Protein AF-A0A9D8MY36-F1 (afdb_monomer)

Radius of gyration: 16.16 Å; Cα contacts (8 Å, |Δi|>4): 192; chains: 1; bounding box: 38×48×48 Å

Secondary structure (DSSP, 8-state):
---------PPBHHHHHTTS-HHHHHHHHHHH-GGGGGGHHHHHHHHHHHHHSPP---S-EEEEEEEEEETTTEEEEEEEEESSTTSPPB--TT--HHHHHTSEEEE-TT----HHHHHHHHHHHHTTT-S-HHHHHHHHHHHHHHHT-

Nearest PDB structures (foldseek):
  4k1p-assembly1_A  TM=2.774E-01  e=2.651E+00  Bacillus cereus

pLDDT: mean 87.91, std 14.66, range [35.31, 98.69]

Mean predicted aligned error: 6.25 Å

Foldseek 3Di:
DDPDPPPPPQDALLRLLLVDDLVLLLVLLCVLPVVCNVCSVLLSVLSVVLNPDAADADLKAWEKEWPAQDPPNGIDIDIFIDNDPPDDTHQCQLPQSSDSRNHGYYYDPPDDDDSSNSNNNVSCSNQ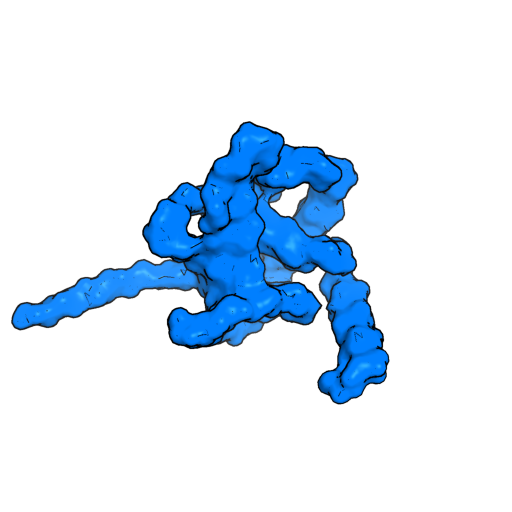VVHRDNVVSNVVVVVVCVVVVD

Sequence (149 aa):
MKRKTNRSSQQTLKDLIQQVEWKEVAEELALCFPEKQQNLSDYEQVFHTLNDLDPIPSGAQIVIASFGTEPDSGESYYVYGKRNPHDGGSTLSFTPWANWLGMGVSTAASLIISKVRKVALCLYDICYYGFSELSIQEEQRAFQEEFGL

Structure (mmCIF, N/CA/C/O backbone):
data_AF-A0A9D8MY36-F1
#
_entry.id   AF-A0A9D8MY36-F1
#
loop_
_atom_site.group_PDB
_atom_site.id
_atom_site.type_symbol
_atom_site.label_atom_id
_atom_site.label_alt_id
_atom_site.label_comp_id
_atom_site.label_asym_id
_atom_site.label_entity_id
_atom_site.label_seq_id
_atom_site.pdbx_PDB_ins_code
_atom_site.Cartn_x
_atom_site.Cartn_y
_atom_site.Cartn_z
_atom_site.occupancy
_atom_site.B_iso_or_equiv
_atom_site.auth_seq_id
_atom_site.auth_comp_id
_atom_site.auth_asym_id
_atom_site.auth_atom_id
_atom_site.pdbx_PDB_model_num
ATOM 1 N N . MET A 1 1 ? 5.791 -29.241 28.978 1.00 41.38 1 MET A N 1
ATOM 2 C CA . MET A 1 1 ? 4.731 -28.236 28.737 1.00 41.38 1 MET A CA 1
ATOM 3 C C . MET A 1 1 ? 4.993 -27.582 27.381 1.00 41.38 1 MET A C 1
ATOM 5 O O . MET A 1 1 ? 5.950 -26.831 27.256 1.00 41.38 1 MET A O 1
ATOM 9 N N . LYS A 1 2 ? 4.258 -27.965 26.328 1.00 35.31 2 LYS A N 1
ATOM 10 C CA . LYS A 1 2 ? 4.468 -27.429 24.970 1.00 35.31 2 LYS A CA 1
ATOM 11 C C . LYS A 1 2 ? 3.799 -26.053 24.885 1.00 35.31 2 LYS A C 1
ATOM 13 O O . LYS A 1 2 ? 2.581 -25.967 25.024 1.00 35.31 2 LYS A O 1
ATOM 18 N N . ARG A 1 3 ? 4.583 -24.985 24.699 1.00 38.50 3 ARG A N 1
ATOM 19 C CA . ARG A 1 3 ? 4.055 -23.650 24.386 1.00 38.50 3 ARG A CA 1
ATOM 20 C C . ARG A 1 3 ? 3.357 -23.744 23.029 1.00 38.50 3 ARG A C 1
ATOM 22 O O . ARG A 1 3 ? 4.011 -24.011 22.026 1.00 38.50 3 ARG A O 1
ATOM 29 N N . LYS A 1 4 ? 2.033 -23.577 23.009 1.00 37.75 4 LYS A N 1
ATOM 30 C CA . LYS A 1 4 ? 1.285 -23.343 21.772 1.00 37.75 4 LYS A CA 1
ATOM 31 C C . LYS A 1 4 ? 1.727 -21.977 21.252 1.00 37.75 4 LYS A C 1
ATOM 33 O O . LYS A 1 4 ? 1.388 -20.955 21.838 1.00 37.75 4 LYS A O 1
ATOM 38 N N . THR A 1 5 ? 2.545 -21.964 20.209 1.00 38.69 5 THR A N 1
ATOM 39 C CA . THR A 1 5 ? 2.806 -20.765 19.418 1.00 38.69 5 THR A CA 1
ATOM 40 C C . THR A 1 5 ? 1.491 -20.365 18.768 1.00 38.69 5 THR A C 1
ATOM 42 O O . THR A 1 5 ? 0.982 -21.056 17.889 1.00 38.69 5 THR A O 1
ATOM 45 N N . ASN A 1 6 ? 0.910 -19.273 19.252 1.00 36.84 6 ASN A N 1
ATOM 46 C CA . ASN A 1 6 ? -0.250 -18.647 18.646 1.00 36.84 6 ASN A CA 1
ATOM 47 C C . ASN A 1 6 ? 0.230 -18.020 17.325 1.00 36.84 6 ASN A C 1
ATOM 49 O O . ASN A 1 6 ? 0.700 -16.884 17.311 1.00 36.84 6 ASN A O 1
ATOM 53 N N . ARG A 1 7 ? 0.235 -18.788 16.226 1.00 41.59 7 ARG A N 1
ATOM 54 C CA . ARG A 1 7 ? 0.396 -18.214 14.886 1.00 41.59 7 ARG A CA 1
ATOM 55 C C . ARG A 1 7 ? -0.897 -17.466 14.590 1.00 41.59 7 ARG A C 1
ATOM 57 O O . ARG A 1 7 ? -1.861 -18.063 14.131 1.00 41.59 7 ARG A O 1
ATOM 64 N N . SER A 1 8 ? -0.916 -16.174 14.902 1.00 48.25 8 SER A N 1
ATOM 65 C CA . SER A 1 8 ? -1.779 -15.244 14.182 1.00 48.25 8 SER A CA 1
ATOM 66 C C . SER A 1 8 ? -1.474 -15.442 12.698 1.00 48.25 8 SER A C 1
ATOM 68 O O . SER A 1 8 ? -0.322 -15.277 12.290 1.00 48.25 8 SER A O 1
ATOM 70 N N . SER A 1 9 ? -2.446 -15.905 11.917 1.00 59.47 9 SER A N 1
ATOM 71 C CA . SER A 1 9 ? -2.312 -15.971 10.465 1.00 59.47 9 SER A CA 1
ATOM 72 C C . SER A 1 9 ? -2.106 -14.543 9.970 1.00 59.47 9 SER A C 1
ATOM 74 O O . SER A 1 9 ? -3.016 -13.720 10.052 1.00 59.47 9 SER A O 1
ATOM 76 N N . GLN A 1 10 ? -0.888 -14.216 9.548 1.00 77.06 10 GLN A N 1
ATOM 77 C CA . GLN A 1 10 ? -0.574 -12.902 9.004 1.00 77.06 10 GLN A CA 1
ATOM 78 C C . GLN A 1 10 ? -1.388 -12.690 7.724 1.00 77.06 10 GLN A C 1
ATOM 80 O O . GLN A 1 10 ? -1.305 -13.505 6.810 1.00 77.06 10 GLN A O 1
ATOM 85 N N . GLN A 1 11 ? -2.197 -11.629 7.692 1.00 94.12 11 GLN A N 1
ATOM 86 C CA . GLN A 1 11 ? -3.034 -11.289 6.540 1.00 94.12 11 GLN A CA 1
ATOM 87 C C . GLN A 1 11 ? -2.167 -10.764 5.395 1.00 94.12 11 GLN A C 1
ATOM 89 O O . GLN A 1 11 ? -1.209 -10.024 5.640 1.00 94.12 11 GLN A O 1
ATOM 94 N N . THR A 1 12 ? -2.506 -11.125 4.160 1.00 97.56 12 THR A N 1
ATOM 95 C CA . THR A 1 12 ? -1.884 -10.535 2.970 1.00 97.56 12 THR A CA 1
ATOM 96 C C . THR A 1 12 ? -2.411 -9.124 2.716 1.00 97.56 12 THR A C 1
ATOM 98 O O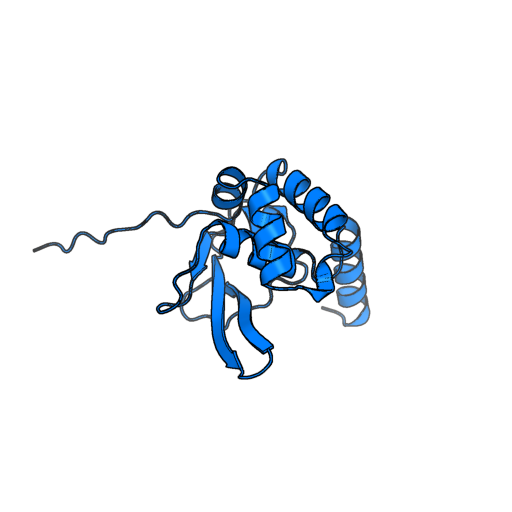 . THR A 1 12 ? -3.434 -8.725 3.281 1.00 97.56 12 THR A O 1
ATOM 101 N N . LEU A 1 13 ? -1.737 -8.352 1.860 1.00 97.88 13 LEU A N 1
ATOM 102 C CA . LEU A 1 13 ? -2.274 -7.058 1.436 1.00 97.88 13 LEU A CA 1
ATOM 103 C C . LEU A 1 13 ? -3.619 -7.232 0.715 1.00 97.88 13 LEU A C 1
ATOM 105 O O . LEU A 1 13 ? -4.540 -6.459 0.977 1.00 97.88 13 LEU A O 1
ATOM 109 N N . LYS A 1 14 ? -3.767 -8.282 -0.107 1.00 98.25 14 LYS A N 1
ATOM 110 C CA . LYS A 1 14 ? -5.044 -8.604 -0.755 1.00 98.25 14 LYS A CA 1
ATOM 111 C C . LYS A 1 14 ? -6.171 -8.791 0.257 1.00 98.25 14 LYS A C 1
ATOM 113 O O . LYS A 1 14 ? -7.222 -8.171 0.115 1.00 98.25 14 LYS A O 1
ATOM 118 N N . ASP A 1 15 ? -5.926 -9.582 1.303 1.00 97.88 15 ASP A N 1
ATOM 119 C CA . ASP A 1 15 ? -6.920 -9.828 2.352 1.00 97.88 15 ASP A CA 1
ATOM 120 C C . ASP A 1 15 ? -7.350 -8.530 3.042 1.00 97.88 15 ASP A C 1
ATOM 122 O O . ASP A 1 15 ? -8.509 -8.395 3.426 1.00 97.88 15 ASP A O 1
ATOM 126 N N . LEU A 1 16 ? -6.419 -7.593 3.254 1.00 98.19 16 LEU A N 1
ATOM 127 C CA . LEU A 1 16 ? -6.719 -6.315 3.897 1.00 98.19 16 LEU A CA 1
ATOM 128 C C . LEU A 1 16 ? -7.542 -5.396 2.994 1.00 98.19 16 LEU A C 1
ATOM 130 O O . LEU A 1 16 ? -8.496 -4.801 3.486 1.00 98.19 16 LEU A O 1
ATOM 134 N N . ILE A 1 17 ? -7.200 -5.305 1.705 1.00 98.44 17 ILE A N 1
ATOM 135 C CA . ILE A 1 17 ? -7.927 -4.483 0.724 1.00 98.44 17 ILE A CA 1
ATOM 136 C C . ILE A 1 17 ? -9.382 -4.947 0.608 1.00 98.44 17 ILE A C 1
ATOM 138 O O . ILE A 1 17 ? -10.286 -4.125 0.666 1.00 98.44 17 ILE A O 1
ATOM 142 N N . GLN A 1 18 ? -9.623 -6.259 0.569 1.00 98.12 18 GLN A N 1
ATOM 143 C CA . GLN A 1 18 ? -10.977 -6.828 0.494 1.00 98.12 18 GLN A CA 1
ATOM 144 C C . GLN A 1 18 ? -11.821 -6.642 1.771 1.00 98.12 18 GLN A C 1
ATOM 146 O O . GLN A 1 18 ? -12.980 -7.048 1.809 1.00 98.12 18 GLN A O 1
ATOM 151 N N . GLN A 1 19 ? -11.242 -6.095 2.843 1.00 97.94 19 GLN A N 1
ATOM 152 C CA . GLN A 1 19 ? -11.894 -5.914 4.146 1.00 97.94 19 GLN A CA 1
ATOM 153 C C . GLN A 1 19 ? -12.169 -4.452 4.494 1.00 97.94 19 GLN A C 1
ATOM 155 O O . GLN A 1 19 ? -12.600 -4.181 5.617 1.00 97.94 19 GLN A O 1
ATOM 160 N N . VAL A 1 20 ? -11.866 -3.523 3.592 1.00 98.38 20 VAL A N 1
ATOM 161 C CA . VAL A 1 20 ? -12.037 -2.086 3.810 1.00 98.38 20 VAL A CA 1
ATOM 162 C C . VAL A 1 20 ? -12.755 -1.467 2.624 1.00 98.38 20 VAL A C 1
ATOM 164 O O . VAL A 1 20 ? -12.645 -1.955 1.501 1.00 98.38 20 VAL A O 1
ATOM 167 N N . GLU A 1 21 ? -13.460 -0.371 2.868 1.00 98.25 21 GLU A N 1
ATOM 168 C CA . GLU A 1 21 ? -14.111 0.386 1.805 1.00 98.25 21 GLU A CA 1
ATOM 169 C C . GLU A 1 21 ? -13.214 1.531 1.329 1.00 98.25 21 GLU A C 1
ATOM 171 O O . GLU A 1 21 ? -12.524 2.171 2.129 1.00 98.25 21 GLU A O 1
ATOM 176 N N . TRP A 1 22 ? -13.272 1.851 0.031 1.00 98.38 22 TRP A N 1
ATOM 177 C CA . TRP A 1 22 ? -12.497 2.959 -0.543 1.00 98.38 22 TRP A CA 1
ATOM 178 C C . TRP A 1 22 ? -12.698 4.266 0.234 1.00 98.38 22 TRP A C 1
ATOM 180 O O . TRP A 1 22 ? -11.734 4.966 0.525 1.00 98.38 22 TRP A O 1
ATOM 190 N N . LYS A 1 23 ? -13.938 4.568 0.639 1.00 98.19 23 LYS A N 1
ATOM 191 C CA . LYS A 1 23 ? -14.252 5.784 1.399 1.00 98.19 23 LYS A CA 1
ATOM 192 C C . LYS A 1 23 ? -13.408 5.912 2.674 1.00 98.19 23 LYS A C 1
ATOM 194 O O . LYS A 1 23 ? -12.885 6.987 2.946 1.00 98.19 23 LYS A O 1
ATOM 199 N N . GLU A 1 24 ? -13.261 4.828 3.434 1.00 98.31 24 GLU A N 1
ATOM 200 C CA . GLU A 1 24 ? -12.469 4.823 4.670 1.00 98.31 24 GLU A CA 1
ATOM 201 C C . GLU A 1 24 ? -10.978 5.011 4.358 1.00 98.31 24 GLU A C 1
ATOM 203 O O . GLU A 1 24 ? -10.277 5.751 5.045 1.00 98.31 24 GLU A O 1
ATOM 208 N N . VAL A 1 25 ? -10.496 4.374 3.285 1.00 98.25 25 VAL A N 1
ATOM 209 C CA . VAL A 1 25 ? -9.108 4.505 2.821 1.00 98.25 25 VAL A CA 1
ATOM 210 C C . VAL A 1 25 ? -8.812 5.931 2.351 1.00 98.25 25 VAL A C 1
ATOM 212 O O . VAL A 1 25 ? -7.750 6.459 2.670 1.00 98.25 25 VAL A O 1
ATOM 215 N N . ALA A 1 26 ? -9.739 6.574 1.642 1.00 97.69 26 ALA A N 1
ATOM 216 C CA . ALA A 1 26 ? -9.602 7.945 1.161 1.00 97.69 26 ALA A CA 1
ATOM 217 C C . ALA A 1 26 ? -9.540 8.959 2.313 1.00 97.69 26 ALA A C 1
ATOM 219 O O . ALA A 1 26 ? -8.701 9.860 2.295 1.00 97.69 26 ALA A O 1
ATOM 220 N N . GLU A 1 27 ? -10.393 8.794 3.331 1.00 96.50 27 GLU A N 1
ATOM 221 C CA . GLU A 1 27 ? -10.366 9.614 4.550 1.00 96.50 27 GLU A CA 1
ATOM 222 C C . GLU A 1 27 ? -9.019 9.480 5.277 1.00 96.50 27 GLU A C 1
ATOM 224 O O . GLU A 1 27 ? -8.422 10.475 5.690 1.00 96.50 27 GLU A O 1
ATOM 229 N N . GLU A 1 28 ? -8.499 8.257 5.371 1.00 95.94 28 GLU A N 1
ATOM 230 C CA . GLU A 1 28 ? -7.217 7.972 6.011 1.00 95.94 28 GLU A CA 1
ATOM 231 C C . GLU A 1 28 ? -6.019 8.488 5.194 1.00 95.94 28 GLU A C 1
ATOM 233 O O . GLU A 1 28 ? -5.096 9.069 5.761 1.00 95.94 28 GLU A O 1
ATOM 238 N N . LEU A 1 29 ? -6.048 8.362 3.861 1.00 95.06 29 LEU A N 1
ATOM 239 C CA . LEU A 1 29 ? -5.055 8.962 2.963 1.00 95.06 29 LEU A CA 1
ATOM 240 C C . LEU A 1 29 ? -5.021 10.485 3.107 1.00 95.06 29 LEU A C 1
ATOM 242 O O . LEU A 1 29 ? -3.944 11.059 3.218 1.00 95.06 29 LEU A O 1
ATOM 246 N N . ALA A 1 30 ? -6.184 11.139 3.139 1.00 93.31 30 ALA A N 1
ATOM 247 C CA . ALA A 1 30 ? -6.277 12.588 3.290 1.00 93.31 30 ALA A CA 1
ATOM 248 C C . ALA A 1 30 ? -5.786 13.077 4.663 1.00 93.31 30 ALA A C 1
ATOM 250 O O . ALA A 1 30 ? -5.328 14.215 4.772 1.00 93.31 30 ALA A O 1
ATOM 251 N N . LEU A 1 31 ? -5.889 12.232 5.694 1.00 91.00 31 LEU A N 1
ATOM 252 C CA . LEU A 1 31 ? -5.388 12.506 7.037 1.00 91.00 31 LEU A CA 1
ATOM 253 C C . LEU A 1 31 ? -3.871 12.307 7.137 1.00 91.00 31 LEU A C 1
ATOM 255 O O . LEU A 1 31 ? -3.193 13.133 7.741 1.00 91.00 31 LEU A O 1
ATOM 259 N N . CYS A 1 32 ? -3.343 11.226 6.558 1.00 89.00 32 CYS A N 1
ATOM 260 C CA . CYS A 1 32 ? -1.911 10.928 6.579 1.00 89.00 32 CYS A CA 1
ATOM 261 C C . CYS A 1 32 ? -1.105 11.804 5.610 1.00 89.00 32 CYS A C 1
ATOM 263 O O . CYS A 1 32 ? 0.032 12.148 5.921 1.00 89.00 32 CYS A O 1
ATOM 265 N N . PHE A 1 33 ? -1.687 12.164 4.462 1.00 90.12 33 PHE A N 1
ATOM 266 C CA . PHE A 1 33 ? -1.021 12.869 3.361 1.00 90.12 33 PHE A CA 1
ATOM 267 C C . PHE A 1 33 ? -1.926 13.974 2.778 1.00 90.12 33 PHE A C 1
ATOM 269 O O . PHE A 1 33 ? -2.431 13.849 1.653 1.00 90.12 33 PHE A O 1
ATOM 276 N N . PRO A 1 34 ? -2.188 15.068 3.523 1.00 89.56 34 PRO A N 1
ATOM 277 C CA . PRO A 1 34 ? -3.106 16.127 3.091 1.00 89.56 34 PRO A CA 1
ATOM 278 C C . PRO A 1 34 ? -2.748 16.750 1.734 1.00 89.56 34 PRO A C 1
ATOM 280 O O . PRO A 1 34 ? -3.628 17.141 0.968 1.00 89.56 34 PRO A O 1
ATOM 283 N N . GLU A 1 35 ? -1.463 16.803 1.392 1.00 89.19 35 GLU A N 1
ATOM 284 C CA . GLU A 1 35 ? -0.957 17.315 0.119 1.00 89.19 35 GLU A CA 1
ATOM 285 C C . GLU A 1 35 ? -1.347 16.455 -1.093 1.00 89.19 35 GLU A C 1
ATOM 287 O O . GLU A 1 35 ? -1.274 16.915 -2.233 1.00 89.19 35 GLU A O 1
ATOM 292 N N . LYS A 1 36 ? -1.778 15.209 -0.864 1.00 87.06 36 LYS A N 1
ATOM 293 C CA . LYS A 1 36 ? -2.192 14.266 -1.910 1.00 87.06 36 LYS A CA 1
ATOM 294 C C . LYS A 1 36 ? -3.698 14.245 -2.154 1.00 87.06 36 LYS A C 1
ATOM 296 O O . LYS A 1 36 ?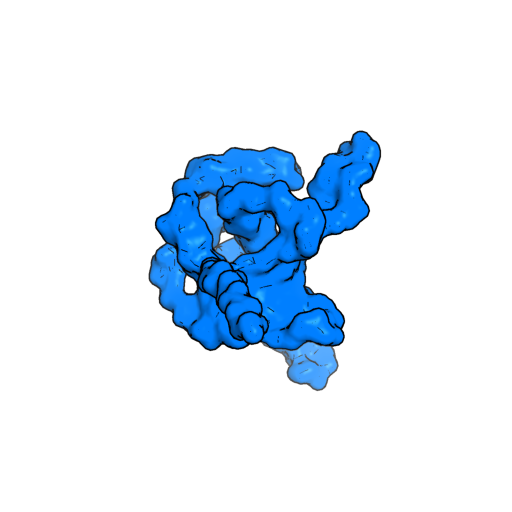 -4.151 13.499 -3.018 1.00 87.06 36 LYS A O 1
ATOM 301 N N . GLN A 1 37 ? -4.475 15.090 -1.471 1.00 87.75 37 GLN A N 1
ATOM 302 C CA . GLN A 1 37 ? -5.934 15.153 -1.640 1.00 87.75 37 GLN A CA 1
ATOM 303 C C . GLN A 1 37 ? -6.370 15.378 -3.095 1.00 87.75 37 GLN A C 1
ATOM 305 O O . GLN A 1 37 ? -7.369 14.818 -3.538 1.00 87.75 37 GLN A O 1
ATOM 310 N N . GLN A 1 38 ? -5.596 16.146 -3.867 1.00 91.56 38 GLN A N 1
ATOM 311 C CA . GLN A 1 38 ? -5.875 16.393 -5.285 1.00 91.56 38 GLN A CA 1
ATOM 312 C C . GLN A 1 38 ? -5.777 15.137 -6.172 1.00 91.56 38 GLN A C 1
ATOM 314 O O . GLN A 1 38 ? -6.291 15.147 -7.283 1.00 91.56 38 GLN A O 1
ATOM 319 N N . ASN A 1 39 ? -5.134 14.068 -5.689 1.00 96.00 39 ASN A N 1
ATOM 320 C CA . ASN A 1 39 ? -4.916 12.816 -6.417 1.00 96.00 39 ASN A CA 1
ATOM 321 C C . ASN A 1 39 ? -5.816 11.669 -5.936 1.00 96.00 39 ASN A C 1
ATOM 323 O O . ASN A 1 39 ? -5.613 10.528 -6.344 1.00 96.00 39 ASN A O 1
ATOM 327 N N . LEU A 1 40 ? -6.800 11.922 -5.062 1.00 96.00 40 LEU A N 1
ATOM 328 C CA . LEU A 1 40 ? -7.633 10.850 -4.500 1.00 96.00 40 LEU A CA 1
ATOM 329 C C . LEU A 1 40 ? -8.341 10.014 -5.576 1.00 96.00 40 LEU A C 1
ATOM 331 O O . LEU A 1 40 ? -8.436 8.804 -5.416 1.00 96.00 40 LEU A O 1
ATOM 335 N N . SER A 1 41 ? -8.763 10.617 -6.690 1.00 97.06 41 SER A N 1
ATOM 336 C CA . SER A 1 41 ? -9.356 9.872 -7.810 1.00 97.06 41 SER A CA 1
ATOM 337 C C . SER A 1 41 ? -8.384 8.892 -8.470 1.00 97.06 41 SER A C 1
ATOM 339 O O . SER A 1 41 ? -8.804 7.841 -8.944 1.00 97.06 41 SER A O 1
ATOM 341 N N . ASP A 1 42 ? -7.092 9.220 -8.512 1.00 98.00 42 ASP A N 1
ATOM 342 C CA . ASP A 1 42 ? -6.070 8.339 -9.083 1.00 98.00 42 ASP A CA 1
ATOM 343 C C . ASP A 1 42 ? -5.791 7.170 -8.126 1.00 98.00 42 ASP A C 1
ATOM 345 O O . ASP A 1 42 ? -5.713 6.012 -8.536 1.00 98.00 42 ASP A O 1
ATOM 349 N N . TYR A 1 43 ? -5.741 7.453 -6.821 1.00 98.06 43 TYR A N 1
ATOM 350 C CA . TYR A 1 43 ? -5.659 6.423 -5.786 1.00 98.06 43 TYR A CA 1
ATOM 351 C C . TYR A 1 43 ? -6.876 5.489 -5.773 1.00 98.06 43 TYR A C 1
ATOM 353 O O . TYR A 1 43 ? -6.700 4.290 -5.572 1.00 98.06 43 TYR A O 1
ATOM 361 N N . GLU A 1 44 ? -8.085 6.002 -6.015 1.00 98.44 44 GLU A N 1
ATOM 362 C CA . GLU A 1 44 ? -9.314 5.201 -6.117 1.00 98.44 44 GLU A CA 1
ATOM 363 C C . GLU A 1 44 ? -9.211 4.167 -7.241 1.00 98.44 44 GLU A C 1
ATOM 365 O O . GLU A 1 44 ? -9.515 2.988 -7.052 1.00 98.44 44 GLU A O 1
ATOM 370 N N . GLN A 1 45 ? -8.721 4.593 -8.408 1.00 98.25 45 GLN A N 1
ATOM 371 C CA . GLN A 1 45 ? -8.518 3.703 -9.551 1.00 98.25 45 GLN A CA 1
ATOM 372 C C . GLN A 1 45 ? -7.515 2.595 -9.225 1.00 98.25 45 GLN A C 1
ATOM 374 O O . GLN A 1 45 ? -7.770 1.425 -9.526 1.00 98.25 45 GLN A O 1
ATOM 379 N N . VAL A 1 46 ? -6.399 2.937 -8.572 1.00 98.38 46 VAL A N 1
ATOM 380 C CA . VAL A 1 46 ? -5.413 1.939 -8.138 1.00 98.38 46 VAL A CA 1
ATOM 381 C C . VAL A 1 46 ? -6.019 1.004 -7.093 1.00 98.38 46 VAL A C 1
ATOM 383 O O . VAL A 1 46 ? -5.878 -0.208 -7.222 1.00 98.38 46 VAL A O 1
ATOM 386 N N . PHE A 1 47 ? -6.754 1.520 -6.105 1.00 98.69 47 PHE A N 1
ATOM 387 C CA . PHE A 1 47 ? -7.429 0.704 -5.094 1.00 98.69 47 PHE A CA 1
ATOM 388 C C . PHE A 1 47 ? -8.355 -0.341 -5.728 1.00 98.69 47 PHE A C 1
ATOM 390 O O . PHE A 1 47 ? -8.252 -1.526 -5.405 1.00 98.69 47 PHE A O 1
ATOM 397 N N . HIS A 1 48 ? -9.213 0.066 -6.667 1.00 98.44 48 HIS A N 1
ATOM 398 C CA . HIS A 1 48 ? -10.100 -0.863 -7.368 1.00 98.44 48 HIS A CA 1
ATOM 399 C C . HIS A 1 48 ? -9.330 -1.859 -8.238 1.00 98.44 48 HIS A C 1
ATOM 401 O O . HIS A 1 48 ? -9.619 -3.052 -8.197 1.00 98.44 48 HIS A O 1
ATOM 407 N N . THR A 1 49 ? -8.283 -1.406 -8.931 1.00 98.38 49 THR A N 1
ATOM 408 C CA . THR A 1 49 ? -7.413 -2.295 -9.717 1.00 98.38 49 THR A CA 1
ATOM 409 C C . THR A 1 49 ? -6.775 -3.371 -8.835 1.00 98.38 49 THR A C 1
ATOM 411 O O . THR A 1 49 ? -6.829 -4.557 -9.153 1.00 98.38 49 THR A O 1
ATOM 414 N N . LEU A 1 50 ? -6.226 -2.987 -7.68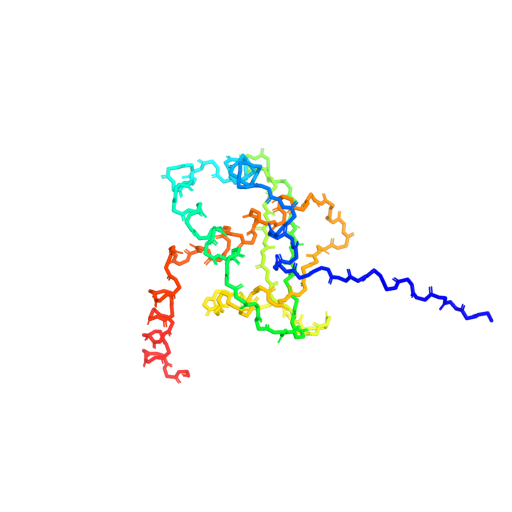1 1.00 98.38 50 LEU A N 1
ATOM 415 C CA . LEU A 1 50 ? -5.655 -3.910 -6.698 1.00 98.38 50 LEU A CA 1
ATOM 416 C C . LEU A 1 50 ? -6.711 -4.856 -6.103 1.00 98.38 50 LEU A C 1
ATOM 418 O O . LEU A 1 50 ? -6.433 -6.029 -5.827 1.00 98.38 50 LEU A O 1
ATOM 422 N N . ASN A 1 51 ? -7.936 -4.369 -5.907 1.00 97.81 51 ASN A N 1
ATOM 423 C CA . ASN A 1 51 ? -9.046 -5.174 -5.414 1.00 97.81 51 ASN A CA 1
ATOM 424 C C . ASN A 1 51 ? -9.511 -6.241 -6.422 1.00 97.81 51 ASN A C 1
ATOM 426 O O . ASN A 1 51 ? -9.938 -7.316 -5.997 1.00 97.81 51 ASN A O 1
ATOM 430 N N . ASP A 1 52 ? -9.315 -6.018 -7.719 1.00 98.00 52 ASP A N 1
ATOM 431 C CA . ASP A 1 52 ? -9.687 -6.969 -8.774 1.00 98.00 52 ASP A CA 1
ATOM 432 C C . ASP A 1 52 ? -8.520 -7.870 -9.221 1.00 98.00 52 ASP A C 1
ATOM 434 O O . ASP A 1 52 ? -8.741 -8.964 -9.733 1.00 98.00 52 ASP A O 1
ATOM 438 N N . LEU A 1 53 ? -7.271 -7.460 -8.978 1.00 98.06 53 LEU A N 1
ATOM 439 C CA . LEU A 1 53 ? -6.070 -8.186 -9.402 1.00 98.06 53 LEU A CA 1
ATOM 440 C C . LEU A 1 53 ? -5.788 -9.439 -8.553 1.00 98.06 53 LEU A C 1
ATOM 442 O O . LEU A 1 53 ? -5.791 -9.384 -7.320 1.00 98.06 53 LEU A O 1
ATOM 446 N N . ASP A 1 54 ? -5.477 -10.565 -9.194 1.00 98.06 54 ASP A N 1
ATOM 447 C CA . ASP A 1 54 ? -5.092 -11.790 -8.487 1.00 98.06 54 ASP A CA 1
ATOM 448 C C . ASP A 1 54 ? -3.686 -11.675 -7.862 1.00 98.06 54 ASP A C 1
ATOM 450 O O . ASP A 1 54 ? -2.735 -11.258 -8.533 1.00 98.06 54 ASP A O 1
ATOM 454 N N . PRO A 1 55 ? -3.508 -12.060 -6.583 1.00 97.81 55 PRO A N 1
ATOM 455 C CA . PRO A 1 55 ? -2.203 -12.019 -5.937 1.00 97.81 55 PRO A CA 1
ATOM 456 C C . PRO A 1 55 ? -1.277 -13.128 -6.447 1.00 97.81 55 PRO A C 1
ATOM 458 O O . PRO A 1 55 ? -1.691 -14.272 -6.642 1.00 97.81 55 PRO A O 1
ATOM 461 N N . ILE A 1 56 ? 0.021 -12.828 -6.528 1.00 97.62 56 ILE A N 1
ATOM 462 C CA . ILE A 1 56 ? 1.078 -13.835 -6.674 1.00 97.62 56 ILE A CA 1
ATOM 463 C C . ILE A 1 56 ? 1.600 -14.188 -5.275 1.00 97.62 56 ILE A C 1
ATOM 465 O O . ILE A 1 56 ? 2.190 -13.324 -4.623 1.00 97.62 56 ILE A O 1
ATOM 469 N N . PRO A 1 57 ? 1.429 -15.438 -4.794 1.00 93.31 57 PRO A N 1
ATOM 470 C CA . PRO A 1 57 ? 1.877 -15.835 -3.463 1.00 93.31 57 PRO A CA 1
ATOM 471 C C . PRO A 1 57 ? 3.356 -15.528 -3.224 1.00 93.31 57 PRO A C 1
ATOM 473 O O . PRO A 1 57 ? 4.220 -15.893 -4.023 1.00 93.31 57 PRO A O 1
ATOM 476 N N . SER A 1 58 ? 3.653 -14.901 -2.086 1.00 89.12 58 SER A N 1
ATOM 477 C CA . SER A 1 58 ? 5.009 -14.502 -1.726 1.00 89.12 58 SER A CA 1
ATOM 478 C C . SER A 1 58 ? 5.350 -14.904 -0.295 1.00 89.12 58 SER A C 1
ATOM 480 O O . SER A 1 58 ? 4.538 -14.802 0.619 1.00 89.12 58 SER A O 1
ATOM 482 N N . GLY A 1 59 ? 6.592 -15.348 -0.089 1.00 88.75 59 GLY A N 1
ATOM 483 C CA . GLY A 1 59 ? 7.162 -15.519 1.251 1.00 88.75 59 GLY A CA 1
ATOM 484 C C . GLY A 1 59 ? 7.682 -14.213 1.863 1.00 88.75 59 GLY A C 1
ATOM 485 O O . GLY A 1 59 ? 8.126 -14.223 3.007 1.00 88.75 59 GLY A O 1
ATOM 486 N N . ALA A 1 60 ? 7.677 -13.111 1.104 1.00 91.75 60 ALA A N 1
ATOM 487 C CA . ALA A 1 60 ? 8.081 -11.798 1.590 1.00 91.75 60 ALA A CA 1
ATOM 488 C C . ALA A 1 60 ? 6.963 -11.118 2.394 1.00 91.75 60 ALA A C 1
ATOM 490 O O . ALA A 1 60 ? 5.785 -11.477 2.311 1.00 91.75 60 ALA A O 1
ATOM 491 N N . GLN A 1 61 ? 7.354 -10.121 3.180 1.00 94.50 61 GLN A N 1
ATOM 492 C CA . GLN A 1 61 ? 6.480 -9.362 4.057 1.00 94.50 61 GLN A CA 1
ATOM 493 C C . GLN A 1 61 ? 6.599 -7.872 3.794 1.00 94.50 61 GLN A C 1
ATOM 495 O O . GLN A 1 61 ? 7.702 -7.358 3.615 1.00 94.50 61 GLN A O 1
ATOM 500 N N . ILE A 1 62 ? 5.459 -7.198 3.870 1.00 96.06 62 ILE A N 1
ATOM 501 C CA . ILE A 1 62 ? 5.370 -5.752 4.004 1.00 96.06 62 ILE A CA 1
ATOM 502 C C . ILE A 1 62 ? 5.443 -5.433 5.497 1.00 96.06 62 ILE A C 1
ATOM 504 O O . ILE A 1 62 ? 4.713 -6.010 6.314 1.00 96.06 62 ILE A O 1
ATOM 508 N N . VAL A 1 63 ? 6.329 -4.517 5.865 1.00 95.25 63 VAL A N 1
ATOM 509 C CA . VAL A 1 63 ? 6.474 -4.023 7.231 1.00 95.25 63 VAL A CA 1
ATOM 510 C C . VAL A 1 63 ? 6.204 -2.530 7.244 1.00 95.25 63 VAL A C 1
ATOM 512 O O . VAL A 1 63 ? 6.837 -1.771 6.516 1.00 95.25 63 VAL A O 1
ATOM 515 N N . ILE A 1 64 ? 5.278 -2.125 8.108 1.00 94.88 64 ILE A N 1
ATOM 516 C CA . ILE A 1 64 ? 4.957 -0.724 8.364 1.00 94.88 64 ILE A CA 1
ATOM 517 C C . ILE A 1 64 ? 5.587 -0.317 9.695 1.00 94.88 64 ILE A C 1
ATOM 519 O O . ILE A 1 64 ? 5.357 -0.962 10.724 1.00 94.88 64 ILE A O 1
ATOM 523 N N . ALA A 1 65 ? 6.378 0.749 9.689 1.00 92.06 65 ALA A N 1
ATOM 524 C CA . ALA A 1 65 ? 7.022 1.301 10.878 1.00 92.06 65 ALA A CA 1
ATOM 525 C C . ALA A 1 65 ? 6.787 2.813 10.975 1.00 92.06 65 ALA A C 1
ATOM 527 O O . ALA A 1 65 ? 6.539 3.457 9.960 1.00 92.06 65 ALA A O 1
ATOM 528 N N . SER A 1 66 ? 6.897 3.371 12.183 1.00 88.56 66 SER A N 1
ATOM 529 C CA . SER A 1 66 ? 6.954 4.818 12.405 1.00 88.56 66 SER A CA 1
ATOM 530 C C . SER A 1 66 ? 8.258 5.209 13.101 1.00 88.56 66 SER A C 1
ATOM 532 O O . SER A 1 66 ? 8.819 4.416 13.861 1.00 88.56 66 SER A O 1
ATOM 534 N N . PHE A 1 67 ? 8.759 6.416 12.824 1.00 72.31 67 PHE A N 1
ATOM 535 C CA . PHE A 1 67 ? 9.969 6.968 13.466 1.00 72.31 67 PHE A CA 1
ATOM 536 C C . PHE A 1 67 ? 9.659 7.950 14.606 1.00 72.31 67 PHE A C 1
ATOM 538 O O . PHE A 1 67 ? 10.563 8.588 15.140 1.00 72.31 67 PHE A O 1
ATOM 545 N N . GLY A 1 68 ? 8.397 8.020 15.030 1.00 66.25 68 GLY A N 1
ATOM 546 C CA . GLY A 1 68 ? 7.925 8.958 16.041 1.00 66.25 68 GLY A CA 1
ATOM 547 C C . GLY A 1 68 ? 7.186 10.145 15.434 1.00 66.25 68 GLY A C 1
ATOM 548 O O . GLY A 1 68 ? 6.917 10.196 14.232 1.00 66.25 68 GLY A O 1
ATOM 549 N N . THR A 1 69 ? 6.800 11.064 16.310 1.00 65.44 69 THR A N 1
ATOM 550 C CA . THR A 1 69 ? 6.043 12.267 15.969 1.00 65.44 69 THR A CA 1
ATOM 551 C C . THR A 1 69 ? 7.006 13.442 15.925 1.00 65.44 69 THR A C 1
ATOM 553 O O . THR A 1 69 ? 7.590 13.792 16.951 1.00 65.44 69 THR A O 1
ATOM 556 N N . GLU A 1 70 ? 7.175 14.044 14.756 1.00 64.62 70 GLU A N 1
ATOM 557 C CA . GLU A 1 70 ? 7.856 15.332 14.654 1.00 64.62 70 GLU A CA 1
ATOM 558 C C . GLU A 1 70 ? 6.877 16.439 15.094 1.00 64.62 70 GLU A C 1
ATOM 560 O O . GLU A 1 70 ? 5.686 16.351 14.767 1.00 64.62 70 GLU A O 1
ATOM 565 N N . PRO A 1 71 ? 7.329 17.474 15.830 1.00 57.69 71 PRO A N 1
ATOM 566 C CA . PRO A 1 71 ? 6.452 18.493 16.420 1.00 57.69 71 PRO A CA 1
ATOM 567 C C . PRO A 1 71 ? 5.519 19.190 15.420 1.00 57.69 71 PRO A C 1
ATOM 569 O O . PRO A 1 71 ? 4.401 19.544 15.787 1.00 57.69 71 PRO A O 1
ATOM 572 N N . ASP A 1 72 ? 5.964 19.333 14.167 1.00 62.66 72 ASP A N 1
ATOM 573 C CA . ASP A 1 72 ? 5.286 20.131 13.141 1.00 62.66 72 ASP A CA 1
ATOM 574 C C . ASP A 1 72 ? 4.715 19.303 11.973 1.00 62.66 72 ASP A C 1
ATOM 576 O O . ASP A 1 72 ? 3.920 19.825 11.192 1.00 62.66 72 ASP A O 1
ATOM 580 N N . SER A 1 73 ? 5.092 18.024 11.830 1.00 61.44 73 SER A N 1
ATOM 581 C CA . SER A 1 73 ? 4.692 17.177 10.687 1.00 61.44 73 SER A CA 1
ATOM 582 C C . SER A 1 73 ? 3.945 15.896 11.067 1.00 61.44 73 SER A C 1
ATOM 584 O O . SER A 1 73 ? 3.521 15.150 10.186 1.00 61.44 73 SER A O 1
ATOM 586 N N . GLY A 1 74 ? 3.712 15.655 12.361 1.00 68.38 74 GLY A N 1
ATOM 587 C CA . GLY A 1 74 ? 2.962 14.489 12.821 1.00 68.38 74 GLY A CA 1
ATOM 588 C C . GLY A 1 74 ? 3.771 13.190 12.772 1.00 68.38 74 GLY A C 1
ATOM 589 O O . GLY A 1 74 ? 5.003 13.193 12.798 1.00 68.38 74 GLY A O 1
ATOM 590 N N . GLU A 1 75 ? 3.075 12.050 12.796 1.00 78.88 75 GLU A N 1
ATOM 591 C CA . GLU A 1 75 ? 3.718 10.733 12.772 1.00 78.88 75 GLU A CA 1
ATOM 592 C C . GLU A 1 75 ? 4.111 10.353 11.340 1.00 78.88 75 GLU A C 1
ATOM 594 O O . GLU A 1 75 ? 3.258 10.227 10.465 1.00 78.88 75 GLU A O 1
ATOM 599 N N . SER A 1 76 ? 5.409 10.141 11.113 1.00 83.44 76 SER A N 1
ATOM 600 C CA . SER A 1 76 ? 5.923 9.690 9.816 1.00 83.44 76 SER A CA 1
ATOM 601 C C . SER A 1 76 ? 5.986 8.167 9.746 1.00 83.44 76 SER A C 1
ATOM 603 O O . SER A 1 76 ? 6.538 7.519 10.643 1.00 83.44 76 SER A O 1
ATOM 605 N N . TYR A 1 77 ? 5.465 7.605 8.655 1.00 89.69 77 TYR A N 1
ATOM 606 C CA . TYR A 1 77 ? 5.418 6.166 8.402 1.00 89.69 77 TYR A CA 1
ATOM 607 C C . TYR A 1 77 ? 6.325 5.756 7.242 1.00 89.69 77 TYR A C 1
ATOM 609 O O . TYR A 1 77 ? 6.511 6.506 6.291 1.00 89.69 77 TYR A O 1
ATOM 617 N N . TYR A 1 78 ? 6.838 4.529 7.312 1.00 90.12 78 TYR A N 1
ATOM 618 C CA . TYR A 1 78 ? 7.606 3.890 6.247 1.00 90.12 78 TYR A CA 1
ATOM 619 C C . TYR A 1 78 ? 7.042 2.506 5.960 1.00 90.12 78 TYR A C 1
ATOM 621 O O . TYR A 1 78 ? 6.720 1.757 6.891 1.00 90.12 78 TYR A O 1
ATOM 629 N N . VAL A 1 79 ? 6.984 2.162 4.676 1.00 94.38 79 VAL A N 1
ATOM 630 C CA . VAL A 1 79 ? 6.600 0.844 4.174 1.00 94.38 79 VAL A CA 1
ATOM 631 C C . VAL A 1 79 ? 7.826 0.219 3.517 1.00 94.38 79 VAL A C 1
ATOM 633 O O . VAL A 1 79 ? 8.509 0.853 2.721 1.00 94.38 79 VAL A O 1
ATOM 636 N N . TYR A 1 80 ? 8.168 -1.010 3.895 1.00 94.69 80 TYR A N 1
ATOM 637 C CA . TYR A 1 80 ? 9.319 -1.699 3.313 1.00 94.69 80 TYR A CA 1
ATOM 638 C C . TYR A 1 80 ? 9.142 -3.216 3.295 1.00 94.69 80 TYR A C 1
ATOM 640 O O . TYR A 1 80 ? 8.352 -3.791 4.046 1.00 94.69 80 TYR A O 1
ATOM 648 N N . GLY A 1 81 ? 9.916 -3.870 2.435 1.00 93.88 81 GLY A N 1
ATOM 649 C CA . GLY A 1 81 ? 9.923 -5.309 2.232 1.00 93.88 81 GLY A CA 1
ATOM 650 C C . GLY A 1 81 ? 10.947 -6.025 3.103 1.00 93.88 81 GLY A C 1
ATOM 651 O O . GLY A 1 81 ? 12.087 -5.571 3.239 1.00 93.88 81 GLY A O 1
ATOM 652 N N . LYS A 1 82 ? 10.574 -7.191 3.635 1.00 92.25 82 LYS A N 1
ATOM 653 C CA . LYS A 1 82 ? 11.493 -8.158 4.254 1.00 92.25 82 LYS A CA 1
ATOM 654 C C . LYS A 1 82 ? 11.204 -9.571 3.780 1.00 92.25 82 LYS A C 1
ATOM 656 O O . LYS A 1 82 ? 10.053 -9.995 3.767 1.00 92.25 82 LYS A O 1
ATOM 661 N N . ARG A 1 83 ? 12.250 -10.333 3.454 1.00 86.56 83 ARG A N 1
ATOM 662 C CA . ARG A 1 83 ? 12.118 -11.761 3.126 1.00 86.56 83 ARG A CA 1
ATOM 663 C C . ARG A 1 83 ? 12.438 -12.647 4.324 1.00 86.56 83 ARG A C 1
ATOM 665 O O . ARG A 1 83 ? 11.718 -13.607 4.574 1.00 86.56 83 ARG A O 1
ATOM 672 N N . ASN A 1 84 ? 13.454 -12.279 5.101 1.00 81.88 84 ASN A N 1
ATOM 673 C CA . ASN A 1 84 ? 13.776 -12.895 6.382 1.00 81.88 84 ASN A CA 1
ATOM 674 C C . ASN A 1 84 ? 13.738 -11.862 7.522 1.00 81.88 84 ASN A C 1
ATOM 676 O O . ASN A 1 84 ? 14.027 -10.684 7.303 1.00 81.88 84 ASN A O 1
ATOM 680 N N . PRO A 1 85 ? 13.459 -12.281 8.772 1.00 73.31 85 PRO A N 1
ATOM 681 C CA . PRO A 1 85 ? 13.444 -11.376 9.928 1.00 73.31 85 PRO A CA 1
ATOM 682 C C . PRO A 1 85 ? 14.767 -10.635 10.167 1.00 73.31 85 PRO A C 1
ATOM 684 O O . PRO A 1 85 ? 14.764 -9.534 10.720 1.00 73.31 85 PRO A O 1
ATOM 687 N N . HIS A 1 86 ? 15.878 -11.254 9.761 1.00 74.94 86 HIS A N 1
ATOM 688 C CA . HIS A 1 86 ? 17.239 -10.745 9.926 1.00 74.94 86 HIS A CA 1
ATOM 689 C C . HIS A 1 86 ? 17.718 -9.878 8.757 1.00 74.94 86 HIS A C 1
ATOM 691 O O . HIS A 1 86 ? 18.780 -9.270 8.870 1.00 74.94 86 HIS A O 1
ATOM 697 N N . ASP A 1 87 ? 16.960 -9.814 7.659 1.00 78.69 87 ASP A N 1
ATOM 698 C CA . ASP A 1 87 ? 17.339 -9.000 6.510 1.00 78.69 87 ASP A CA 1
ATOM 699 C C . ASP A 1 87 ? 17.217 -7.511 6.857 1.00 78.69 87 ASP A C 1
ATOM 701 O O . ASP A 1 87 ? 16.339 -7.090 7.626 1.00 78.69 87 ASP A O 1
ATOM 705 N N . GLY A 1 88 ? 18.079 -6.699 6.242 1.00 77.06 88 GLY A N 1
ATOM 706 C CA . GLY A 1 88 ? 17.809 -5.271 6.105 1.00 77.06 88 GLY A CA 1
ATOM 707 C C . GLY A 1 88 ? 16.490 -5.067 5.356 1.00 77.06 88 GLY A C 1
ATOM 708 O O . GLY A 1 88 ? 16.131 -5.866 4.492 1.00 77.06 88 GLY A O 1
ATOM 709 N N . GLY A 1 89 ? 15.734 -4.028 5.717 1.00 85.25 89 GLY A N 1
ATOM 710 C CA . GLY A 1 89 ? 14.555 -3.648 4.941 1.00 85.25 89 GLY A CA 1
ATOM 711 C C . GLY A 1 89 ? 14.963 -3.260 3.519 1.00 85.25 89 GLY A C 1
ATOM 712 O O . GLY A 1 89 ? 16.001 -2.632 3.324 1.00 85.25 89 GLY A O 1
ATOM 713 N N . SER A 1 90 ? 14.153 -3.647 2.540 1.00 87.44 90 SER A N 1
ATOM 714 C CA . SER A 1 90 ? 14.317 -3.259 1.136 1.00 87.44 90 SER A CA 1
ATOM 715 C C . SER A 1 90 ? 13.165 -2.360 0.723 1.00 87.44 90 SER A C 1
ATOM 717 O O . SER A 1 90 ? 12.045 -2.540 1.205 1.00 87.44 90 SER A O 1
ATOM 719 N N . THR A 1 91 ? 13.428 -1.394 -0.157 1.00 89.00 91 THR A N 1
ATOM 720 C CA . THR A 1 91 ? 12.320 -0.683 -0.791 1.00 89.00 91 THR A CA 1
ATOM 721 C C . THR A 1 91 ? 11.490 -1.664 -1.616 1.00 89.00 91 THR A C 1
ATOM 723 O O . THR A 1 91 ? 12.024 -2.612 -2.196 1.00 89.00 91 THR A O 1
ATOM 726 N N . LEU A 1 92 ? 10.182 -1.438 -1.644 1.00 92.00 92 LEU A N 1
ATOM 727 C CA . LEU A 1 92 ? 9.254 -2.162 -2.505 1.00 92.00 92 LEU A CA 1
ATOM 728 C C . LEU A 1 92 ? 8.951 -1.390 -3.796 1.00 92.00 92 LEU A C 1
ATOM 730 O O . LEU A 1 92 ? 8.203 -1.891 -4.638 1.00 92.00 92 LEU A O 1
ATOM 734 N N . SER A 1 93 ? 9.570 -0.214 -3.973 1.00 80.50 93 SER A N 1
ATOM 735 C CA . SER A 1 93 ? 9.598 0.551 -5.220 1.00 80.50 93 SER A CA 1
ATOM 736 C C . SER A 1 93 ? 9.823 -0.369 -6.422 1.00 80.50 93 SER A C 1
ATOM 738 O O . SER A 1 93 ? 10.746 -1.182 -6.414 1.00 80.50 93 SER A O 1
ATOM 740 N N . PHE A 1 94 ? 8.962 -0.251 -7.436 1.00 89.69 94 PHE A N 1
ATOM 741 C CA . PHE A 1 94 ? 8.949 -1.072 -8.658 1.00 89.69 94 PHE A CA 1
ATOM 742 C C . PHE A 1 94 ? 8.591 -2.554 -8.503 1.00 89.69 94 PHE A C 1
ATOM 744 O O . PHE A 1 94 ? 8.602 -3.293 -9.485 1.00 89.69 94 PHE A O 1
ATOM 751 N N . THR A 1 95 ? 8.230 -3.029 -7.313 1.00 93.94 95 THR A N 1
ATOM 752 C CA . THR A 1 95 ? 7.677 -4.383 -7.196 1.00 93.94 95 THR A CA 1
ATOM 753 C C . THR A 1 95 ? 6.314 -4.436 -7.902 1.00 93.94 95 THR A C 1
ATOM 755 O O . THR A 1 95 ? 5.477 -3.577 -7.615 1.00 93.94 95 THR A O 1
ATOM 758 N N . PRO A 1 96 ? 6.050 -5.435 -8.771 1.00 95.81 96 PRO A N 1
ATOM 759 C CA . PRO A 1 96 ? 4.742 -5.595 -9.399 1.00 95.81 96 PRO A CA 1
ATOM 760 C C . PRO A 1 96 ? 3.618 -5.675 -8.363 1.00 95.81 96 PRO A C 1
ATOM 762 O O . PRO A 1 96 ? 3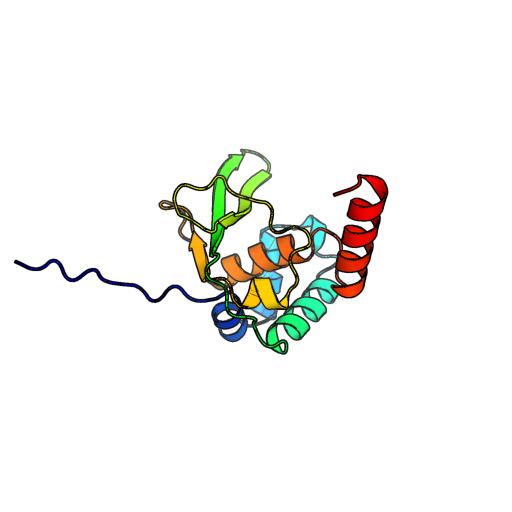.757 -6.304 -7.309 1.00 95.81 96 PRO A O 1
ATOM 765 N N . TRP A 1 97 ? 2.483 -5.064 -8.663 1.00 97.44 97 TRP A N 1
ATOM 766 C CA . TRP A 1 97 ? 1.320 -4.967 -7.791 1.00 97.44 97 TRP A CA 1
ATOM 767 C C . TRP A 1 97 ? 0.792 -6.349 -7.395 1.00 97.44 97 TRP A C 1
ATOM 769 O O . TRP A 1 97 ? 0.508 -6.587 -6.222 1.00 97.44 97 TRP A O 1
ATOM 779 N N . ALA A 1 98 ? 0.764 -7.313 -8.320 1.00 97.44 98 ALA A N 1
ATOM 780 C CA . ALA A 1 98 ? 0.371 -8.689 -8.003 1.00 97.44 98 ALA A CA 1
ATOM 781 C C . ALA A 1 98 ? 1.282 -9.333 -6.936 1.00 97.44 98 ALA A C 1
ATOM 783 O O . ALA A 1 98 ? 0.812 -10.096 -6.086 1.00 97.44 98 ALA A O 1
ATOM 784 N N . ASN A 1 99 ? 2.576 -8.995 -6.927 1.00 96.94 99 ASN A N 1
ATOM 785 C CA . ASN A 1 99 ? 3.516 -9.463 -5.911 1.00 96.94 99 ASN A CA 1
ATOM 786 C C . ASN A 1 99 ? 3.265 -8.779 -4.564 1.00 96.94 99 ASN A C 1
ATOM 788 O O . ASN A 1 99 ? 3.283 -9.473 -3.550 1.00 96.94 99 ASN A O 1
ATOM 792 N N . TRP A 1 100 ? 2.998 -7.466 -4.538 1.00 97.12 100 TRP A N 1
ATOM 793 C CA . TRP A 1 100 ? 2.583 -6.750 -3.320 1.00 97.12 100 TRP A CA 1
ATOM 794 C C . TRP A 1 100 ? 1.368 -7.412 -2.668 1.00 97.12 100 TRP A C 1
ATOM 796 O O . TRP A 1 100 ? 1.368 -7.684 -1.467 1.00 97.12 100 TRP A O 1
ATOM 806 N N . LEU A 1 101 ? 0.349 -7.723 -3.474 1.00 98.00 101 LEU A N 1
ATOM 807 C CA . LEU A 1 101 ? -0.909 -8.307 -3.012 1.00 98.00 101 LEU A CA 1
ATOM 808 C C . LEU A 1 101 ? -0.728 -9.657 -2.311 1.00 98.00 101 LEU A C 1
ATOM 810 O O . LEU A 1 101 ? -1.470 -9.957 -1.376 1.00 98.00 101 LEU A O 1
ATOM 814 N N . GLY A 1 102 ? 0.266 -10.449 -2.719 1.00 97.19 102 GLY A N 1
ATOM 815 C CA . GLY A 1 102 ? 0.578 -11.737 -2.101 1.00 97.19 102 GLY A CA 1
ATOM 816 C C . GLY A 1 102 ? 1.527 -11.683 -0.902 1.00 97.19 102 GLY A C 1
ATOM 817 O O . GLY A 1 102 ? 1.826 -12.737 -0.338 1.00 97.19 102 GLY A O 1
ATOM 818 N N . MET A 1 103 ? 2.021 -10.505 -0.502 1.00 96.44 103 MET A N 1
ATOM 819 C CA . MET A 1 103 ? 2.881 -10.354 0.677 1.00 96.44 103 MET A CA 1
ATOM 820 C C . MET A 1 103 ? 2.066 -10.232 1.962 1.00 96.44 103 MET A C 1
ATOM 822 O O . MET A 1 103 ? 1.034 -9.563 2.011 1.00 96.44 103 MET A O 1
ATOM 826 N N . GLY A 1 104 ? 2.573 -10.833 3.040 1.00 96.12 104 GLY A N 1
ATOM 827 C CA . GLY A 1 104 ? 1.998 -10.674 4.376 1.00 96.12 104 GLY A CA 1
ATOM 828 C C . GLY A 1 104 ? 2.270 -9.281 4.945 1.00 96.12 104 GLY A C 1
ATOM 829 O O . GLY A 1 104 ? 3.413 -8.833 4.942 1.00 96.12 104 GLY A O 1
ATOM 830 N N . VAL A 1 105 ? 1.265 -8.619 5.517 1.00 95.94 105 VAL A N 1
ATOM 831 C CA . VAL A 1 105 ? 1.403 -7.268 6.087 1.00 95.94 105 VAL A CA 1
ATOM 832 C C . VAL A 1 105 ? 1.585 -7.334 7.602 1.00 95.94 105 VAL A C 1
ATOM 834 O O . VAL A 1 105 ? 0.810 -7.968 8.320 1.00 95.94 105 VAL A O 1
ATOM 837 N N . SER A 1 106 ? 2.612 -6.656 8.105 1.00 93.06 106 SER A N 1
ATOM 838 C CA . SER A 1 106 ? 2.942 -6.561 9.529 1.00 93.06 106 SER A CA 1
ATOM 839 C C . SER A 1 106 ? 3.265 -5.125 9.936 1.00 93.06 106 SER A C 1
ATOM 841 O O . SER A 1 106 ? 3.530 -4.265 9.098 1.00 93.06 106 SER A O 1
ATOM 843 N N . THR A 1 107 ? 3.229 -4.859 11.238 1.00 91.62 107 THR A N 1
ATOM 844 C CA . THR A 1 107 ? 3.686 -3.595 11.820 1.00 91.62 107 THR A CA 1
ATOM 845 C C . THR A 1 107 ? 4.901 -3.845 12.704 1.00 91.62 107 THR A C 1
ATOM 847 O O . THR A 1 107 ? 5.073 -4.940 13.248 1.00 91.62 107 THR A O 1
ATOM 850 N N . ALA A 1 108 ? 5.755 -2.833 12.858 1.00 87.56 108 ALA A N 1
ATOM 851 C CA . ALA A 1 108 ? 6.807 -2.850 13.868 1.00 87.56 108 ALA A CA 1
ATOM 852 C C . ALA A 1 108 ? 6.206 -3.063 15.273 1.00 87.56 108 ALA A C 1
ATOM 854 O O . ALA A 1 108 ? 5.062 -2.695 15.530 1.00 87.56 108 ALA A O 1
ATOM 855 N N . ALA A 1 109 ? 6.975 -3.662 16.188 1.00 80.06 109 ALA A N 1
ATOM 856 C CA . ALA A 1 109 ? 6.458 -4.260 17.427 1.00 80.06 109 ALA A CA 1
ATOM 857 C C . ALA A 1 109 ? 5.615 -3.329 18.325 1.00 80.06 109 ALA A C 1
ATOM 859 O O . ALA A 1 109 ? 4.728 -3.810 19.024 1.00 80.06 109 ALA A O 1
ATOM 860 N N . SER A 1 110 ? 5.881 -2.022 18.323 1.00 80.88 110 SER A N 1
ATOM 861 C CA . SER A 1 110 ? 5.147 -1.024 19.113 1.00 80.88 110 SER A CA 1
ATOM 862 C C . SER A 1 110 ? 4.042 -0.305 18.336 1.00 80.88 110 SER A C 1
ATOM 864 O O . SER A 1 110 ? 3.289 0.461 18.933 1.00 80.88 110 SER A O 1
ATOM 866 N N . LEU A 1 111 ? 3.940 -0.524 17.024 1.00 86.56 111 LEU A N 1
ATOM 867 C CA . LEU A 1 111 ? 3.022 0.213 16.171 1.00 86.56 111 LEU A CA 1
ATOM 868 C C . LEU A 1 111 ? 1.672 -0.502 16.069 1.00 86.56 111 LEU A C 1
ATOM 870 O O . LEU A 1 111 ? 1.559 -1.599 15.510 1.00 86.56 111 LEU A O 1
ATOM 874 N N . ILE A 1 112 ? 0.635 0.166 16.573 1.00 89.12 112 ILE A N 1
ATOM 875 C CA . ILE A 1 112 ? -0.753 -0.290 16.522 1.00 89.12 112 ILE A CA 1
ATOM 876 C C . ILE A 1 112 ? -1.533 0.666 15.626 1.00 89.12 112 ILE A C 1
ATOM 878 O O . ILE A 1 112 ? -1.797 1.803 16.001 1.00 89.12 112 ILE A O 1
ATOM 882 N N . ILE A 1 113 ? -1.917 0.184 14.446 1.00 92.56 113 ILE A N 1
ATOM 883 C CA . ILE A 1 113 ? -2.698 0.941 13.463 1.00 92.56 113 ILE A CA 1
ATOM 884 C C . ILE A 1 113 ? -3.826 0.083 12.891 1.00 92.56 113 ILE A C 1
ATOM 886 O O . ILE A 1 113 ? -3.734 -1.152 12.850 1.00 92.56 113 ILE A O 1
ATOM 890 N N . SER A 1 114 ? -4.897 0.749 12.459 1.00 95.31 114 SER A N 1
ATOM 891 C CA . SER A 1 114 ? -6.074 0.114 11.864 1.00 95.31 114 SER A CA 1
ATOM 892 C C . SER A 1 114 ? -5.733 -0.574 10.537 1.00 95.31 114 SER A C 1
ATOM 894 O O . SER A 1 114 ? -4.720 -0.280 9.902 1.00 95.31 114 SER A O 1
ATOM 896 N N . LYS A 1 115 ? -6.591 -1.499 10.089 1.00 96.56 115 LYS A N 1
ATOM 897 C CA . LYS A 1 115 ? -6.454 -2.112 8.756 1.00 96.56 115 LYS A CA 1
ATOM 898 C C . LYS A 1 115 ? -6.558 -1.061 7.648 1.00 96.56 115 LYS A C 1
ATOM 900 O O . LYS A 1 115 ? -5.745 -1.090 6.735 1.00 96.56 115 LYS A O 1
ATOM 905 N N . VAL A 1 116 ? -7.491 -0.118 7.792 1.00 98.00 116 VAL A N 1
ATOM 906 C CA . VAL A 1 116 ? -7.680 1.015 6.875 1.00 98.00 116 VAL A CA 1
ATOM 907 C C . VAL A 1 116 ? -6.379 1.803 6.723 1.00 98.00 116 VAL A C 1
ATOM 909 O O . VAL A 1 116 ? -5.898 1.965 5.607 1.00 98.00 116 VAL A O 1
ATOM 912 N N . ARG A 1 117 ? -5.723 2.167 7.836 1.00 96.44 117 ARG A N 1
ATOM 913 C CA . ARG A 1 117 ? -4.423 2.852 7.800 1.00 96.44 117 ARG A CA 1
ATOM 914 C C . ARG A 1 117 ? -3.326 2.012 7.168 1.00 96.44 117 ARG A C 1
ATOM 916 O O . ARG A 1 117 ? -2.530 2.546 6.409 1.00 96.44 117 ARG A O 1
ATOM 923 N N . LYS A 1 118 ? -3.281 0.699 7.414 1.00 97.31 118 LYS A N 1
ATOM 924 C CA . LYS A 1 118 ? -2.314 -0.174 6.724 1.00 97.31 118 LYS A CA 1
ATOM 925 C C . LYS A 1 118 ? -2.501 -0.130 5.209 1.00 97.31 118 LYS A C 1
ATOM 927 O O . LYS A 1 118 ? -1.511 -0.006 4.497 1.00 97.31 118 LYS A O 1
ATOM 932 N N . VAL A 1 119 ? -3.746 -0.217 4.738 1.00 98.25 119 VAL A N 1
ATOM 933 C CA . VAL A 1 119 ? -4.070 -0.143 3.307 1.00 98.25 119 VAL A CA 1
ATOM 934 C C . VAL A 1 119 ? -3.715 1.231 2.743 1.00 98.25 119 VAL A C 1
ATOM 936 O O . VAL A 1 119 ? -3.023 1.280 1.735 1.00 98.25 119 VAL A O 1
ATOM 939 N N . ALA A 1 120 ? -4.085 2.324 3.416 1.00 97.31 120 ALA A N 1
ATOM 940 C CA . ALA A 1 120 ? -3.751 3.685 2.993 1.00 97.31 120 ALA A CA 1
ATOM 941 C C . ALA A 1 120 ? -2.232 3.901 2.862 1.00 97.31 120 ALA A C 1
ATOM 943 O O . ALA A 1 120 ? -1.765 4.401 1.843 1.00 97.31 120 ALA A O 1
ATOM 944 N N . LEU A 1 121 ? -1.448 3.457 3.850 1.00 96.56 121 LEU A N 1
ATOM 945 C CA . LEU A 1 121 ? 0.014 3.560 3.817 1.00 96.56 121 LEU A CA 1
ATOM 946 C C . LEU A 1 121 ? 0.632 2.716 2.693 1.00 96.56 121 LEU A C 1
ATOM 948 O O . LEU A 1 121 ? 1.534 3.187 2.008 1.00 96.56 121 LEU A O 1
ATOM 952 N N . CYS A 1 122 ? 0.143 1.490 2.471 1.00 97.44 122 CYS A N 1
ATOM 953 C CA . CYS A 1 122 ? 0.622 0.659 1.361 1.00 97.44 122 CYS A CA 1
ATOM 954 C C . CYS A 1 122 ? 0.250 1.261 0.003 1.00 97.44 122 CYS A C 1
ATOM 956 O O . CYS A 1 122 ? 1.054 1.220 -0.917 1.00 97.44 122 CYS A O 1
ATOM 958 N N . LEU A 1 123 ? -0.953 1.822 -0.124 1.00 97.25 123 LEU A N 1
ATOM 959 C CA . LEU A 1 123 ? -1.431 2.431 -1.359 1.00 97.25 123 LEU A CA 1
ATOM 960 C C . LEU A 1 123 ? -0.633 3.695 -1.705 1.00 97.25 123 LEU A C 1
ATOM 962 O O . LEU A 1 123 ? -0.261 3.881 -2.859 1.00 97.25 123 LEU A O 1
ATOM 966 N N . TYR A 1 124 ? -0.305 4.517 -0.705 1.00 95.75 124 TYR A N 1
ATOM 967 C CA . TYR A 1 124 ? 0.617 5.641 -0.869 1.00 95.75 124 TYR A CA 1
ATOM 968 C C . TYR A 1 124 ? 1.979 5.189 -1.422 1.00 95.75 124 TYR A C 1
ATOM 970 O O . TYR A 1 124 ? 2.473 5.765 -2.388 1.00 95.75 124 TYR A O 1
ATOM 978 N N . ASP A 1 125 ? 2.562 4.133 -0.846 1.00 95.44 125 ASP A N 1
ATOM 979 C CA . ASP A 1 125 ? 3.890 3.639 -1.233 1.00 95.44 125 ASP A CA 1
ATOM 980 C C . ASP A 1 125 ? 3.893 2.961 -2.619 1.00 95.44 125 ASP A C 1
ATOM 982 O O . ASP A 1 125 ? 4.775 3.219 -3.438 1.00 95.44 125 ASP A O 1
ATOM 986 N N . ILE A 1 126 ? 2.857 2.171 -2.937 1.00 95.06 126 ILE A N 1
ATOM 987 C CA . ILE A 1 126 ? 2.651 1.563 -4.266 1.00 95.06 126 ILE A CA 1
ATOM 988 C C . ILE A 1 126 ? 2.608 2.630 -5.365 1.00 95.06 126 ILE A C 1
ATOM 990 O O . ILE A 1 126 ? 3.149 2.415 -6.452 1.00 95.06 126 ILE A O 1
ATOM 994 N N . CYS A 1 127 ? 1.983 3.775 -5.082 1.00 94.56 127 CYS A N 1
ATOM 995 C CA . CYS A 1 127 ? 1.813 4.858 -6.045 1.00 94.56 127 CYS A CA 1
ATOM 996 C C . CYS A 1 127 ? 2.963 5.874 -6.050 1.00 94.56 127 CYS A C 1
ATOM 998 O O . CYS A 1 127 ? 2.838 6.931 -6.673 1.00 94.56 127 CYS A O 1
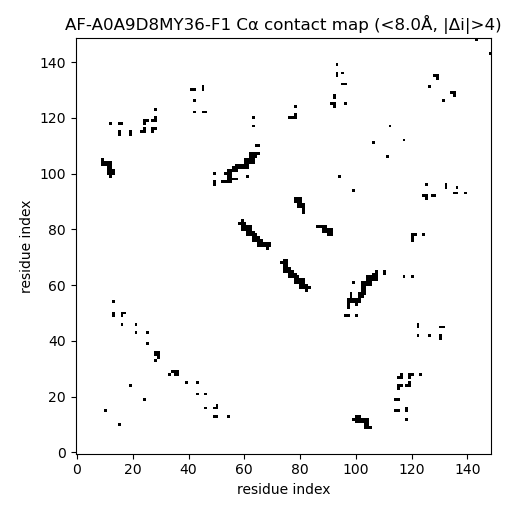ATOM 1000 N N . TYR A 1 128 ? 4.081 5.599 -5.368 1.00 91.12 128 TYR A N 1
ATOM 1001 C CA . TYR A 1 128 ? 5.167 6.573 -5.218 1.00 91.12 128 TYR A CA 1
ATOM 1002 C C . TYR A 1 128 ? 5.722 7.068 -6.567 1.00 91.12 128 TYR A C 1
ATOM 1004 O O . TYR A 1 128 ? 5.989 8.258 -6.725 1.00 91.12 128 TYR A O 1
ATOM 1012 N N . TYR A 1 129 ? 5.832 6.169 -7.553 1.00 89.50 129 TYR A N 1
ATOM 1013 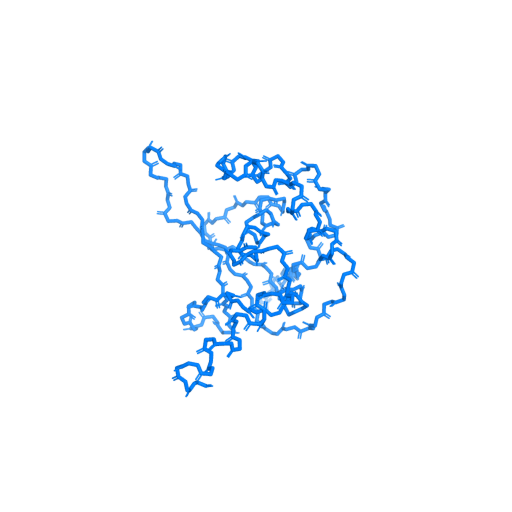C CA . TYR A 1 129 ? 6.289 6.476 -8.919 1.00 89.50 129 TYR A CA 1
ATOM 1014 C C . TYR A 1 129 ? 5.143 6.804 -9.894 1.00 89.50 129 TYR A C 1
ATOM 1016 O O . TYR A 1 129 ? 5.372 7.046 -11.075 1.00 89.50 129 TYR A O 1
ATOM 1024 N N . GLY A 1 130 ? 3.895 6.832 -9.421 1.00 93.50 130 GLY A N 1
ATOM 1025 C CA . GLY A 1 130 ? 2.717 7.135 -10.231 1.00 93.50 130 GLY A CA 1
ATOM 1026 C C . GLY A 1 130 ? 1.586 6.128 -10.046 1.00 93.50 130 GLY A C 1
ATOM 1027 O O . GLY A 1 130 ? 1.629 5.262 -9.183 1.00 93.50 130 GLY A O 1
ATOM 1028 N N . PHE A 1 131 ? 0.552 6.242 -10.877 1.00 95.88 131 PHE A N 1
ATOM 1029 C CA . PHE A 1 131 ? -0.717 5.515 -10.710 1.00 95.88 131 PHE A CA 1
ATOM 1030 C C . PHE A 1 131 ? -0.945 4.416 -11.763 1.00 95.88 131 PHE A C 1
ATOM 1032 O O . PHE A 1 131 ? -2.056 3.925 -11.928 1.00 95.88 131 PHE A O 1
ATOM 1039 N N . SER A 1 132 ? 0.102 4.038 -12.501 1.00 95.06 132 SER A N 1
ATOM 1040 C CA . SER A 1 132 ? 0.048 3.064 -13.597 1.00 95.06 132 SER A CA 1
ATOM 1041 C C . SER A 1 132 ? 1.148 2.027 -13.417 1.00 95.06 132 SER A C 1
ATOM 1043 O O . SER A 1 132 ? 2.325 2.362 -13.541 1.00 95.06 132 SER A O 1
ATOM 1045 N N . GLU A 1 133 ? 0.780 0.767 -13.162 1.00 93.56 133 GLU A N 1
ATOM 1046 C CA . GLU A 1 133 ? 1.759 -0.320 -13.039 1.00 93.56 133 GLU A CA 1
ATOM 1047 C C . GLU A 1 133 ? 2.636 -0.416 -14.286 1.00 93.56 133 GLU A C 1
ATOM 1049 O O . GLU A 1 133 ? 3.853 -0.504 -14.172 1.00 93.56 133 GLU A O 1
ATOM 1054 N N . LEU A 1 134 ? 2.034 -0.326 -15.476 1.00 93.00 134 LEU A N 1
ATOM 1055 C CA . LEU A 1 134 ? 2.769 -0.377 -16.736 1.00 93.00 134 LEU A CA 1
ATOM 1056 C C . LEU A 1 134 ? 3.866 0.692 -16.781 1.00 93.00 134 LEU A C 1
ATOM 1058 O O . LEU A 1 134 ? 5.018 0.370 -17.051 1.00 93.00 134 LEU A O 1
ATOM 1062 N N . SER A 1 135 ? 3.518 1.937 -16.457 1.00 90.75 135 SER A N 1
ATOM 1063 C CA . SER A 1 135 ? 4.460 3.060 -16.492 1.00 90.75 135 SE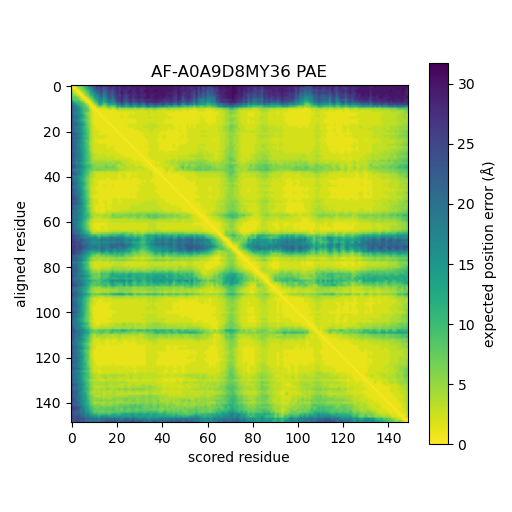R A CA 1
ATOM 1064 C C . SER A 1 135 ? 5.562 2.912 -15.440 1.00 90.75 135 SER A C 1
ATOM 1066 O O . SER A 1 135 ? 6.725 3.164 -15.734 1.00 90.75 135 SER A O 1
ATOM 1068 N N . ILE A 1 136 ? 5.216 2.425 -14.245 1.00 91.50 136 ILE A N 1
ATOM 1069 C CA . ILE A 1 136 ? 6.177 2.138 -13.170 1.00 91.50 136 ILE A CA 1
ATOM 1070 C C . ILE A 1 136 ? 7.172 1.048 -13.608 1.00 91.50 136 ILE A C 1
ATOM 1072 O O . ILE A 1 136 ? 8.373 1.162 -13.368 1.00 91.50 136 ILE A O 1
ATOM 1076 N N . GLN A 1 137 ? 6.698 -0.015 -14.263 1.00 93.31 137 GLN A N 1
ATOM 1077 C CA . GLN A 1 137 ? 7.555 -1.105 -14.745 1.00 93.31 137 GLN A CA 1
ATOM 1078 C C . GLN A 1 137 ? 8.410 -0.692 -15.956 1.00 93.31 137 GLN A C 1
ATOM 1080 O O . GLN A 1 137 ? 9.528 -1.183 -16.125 1.00 93.31 137 GLN A O 1
ATOM 1085 N N . GLU A 1 138 ? 7.915 0.212 -16.804 1.00 91.62 138 GLU A N 1
ATOM 1086 C CA . GLU A 1 138 ? 8.700 0.814 -17.888 1.00 91.62 138 GLU A CA 1
ATOM 1087 C C . GLU A 1 138 ? 9.836 1.685 -17.340 1.00 91.62 138 GLU A C 1
ATOM 1089 O O . GLU A 1 138 ? 10.972 1.555 -17.797 1.00 91.62 138 GLU A O 1
ATOM 1094 N N . GLU A 1 139 ? 9.561 2.503 -16.321 1.00 88.56 139 GLU A N 1
ATOM 1095 C CA . GLU A 1 139 ? 10.579 3.306 -15.637 1.00 88.56 139 GLU A CA 1
ATOM 1096 C C . GLU A 1 139 ? 11.649 2.422 -14.985 1.00 88.56 139 GLU A C 1
ATOM 1098 O O . GLU A 1 139 ? 12.841 2.670 -15.162 1.00 88.56 139 GLU A O 1
ATOM 1103 N N . GLN A 1 140 ? 11.249 1.334 -14.317 1.00 89.75 140 GLN A N 1
ATOM 1104 C CA . GLN A 1 140 ? 12.193 0.363 -13.760 1.00 89.75 140 GLN A CA 1
ATOM 1105 C C . GLN A 1 140 ? 13.122 -0.215 -14.832 1.00 89.75 140 GLN A C 1
ATOM 1107 O O . GLN A 1 140 ? 14.331 -0.312 -14.613 1.00 89.75 140 GLN A O 1
ATOM 1112 N N . ARG A 1 141 ? 12.565 -0.615 -15.983 1.00 89.88 141 ARG A N 1
ATOM 1113 C CA . ARG A 1 141 ? 13.347 -1.182 -17.086 1.00 89.88 141 ARG A CA 1
ATOM 1114 C C . ARG A 1 141 ? 14.338 -0.162 -17.633 1.00 89.88 141 ARG A C 1
ATOM 1116 O O . ARG A 1 141 ? 15.502 -0.503 -17.809 1.00 89.88 141 ARG A O 1
ATOM 1123 N N . ALA A 1 142 ? 13.900 1.079 -17.840 1.00 87.94 142 ALA A N 1
ATOM 1124 C CA . ALA A 1 142 ? 14.782 2.159 -18.272 1.00 87.94 142 ALA A CA 1
ATOM 1125 C C . ALA A 1 142 ? 15.934 2.375 -17.275 1.00 87.94 142 ALA A C 1
ATOM 1127 O O . ALA A 1 142 ? 17.088 2.482 -17.682 1.00 87.94 142 ALA A O 1
ATOM 1128 N N . PHE A 1 143 ? 15.643 2.338 -15.971 1.00 85.88 143 PHE A N 1
ATOM 1129 C CA . PHE A 1 143 ? 16.653 2.439 -14.916 1.00 85.88 143 PHE A CA 1
ATOM 1130 C C . PHE A 1 143 ? 17.658 1.271 -14.963 1.00 85.88 143 PHE A C 1
ATOM 1132 O O . PHE A 1 143 ? 18.864 1.469 -14.851 1.00 85.88 143 PHE A O 1
ATOM 1139 N N . GLN A 1 144 ? 17.187 0.037 -15.159 1.00 87.94 144 GLN A N 1
ATOM 1140 C CA . GLN A 1 144 ? 18.061 -1.138 -15.280 1.00 87.94 144 GLN A CA 1
ATOM 1141 C C . GLN A 1 144 ? 18.967 -1.059 -16.515 1.00 87.94 144 GLN A C 1
ATOM 1143 O O . GLN A 1 144 ? 20.159 -1.351 -16.421 1.00 87.94 144 GLN A O 1
ATOM 1148 N N . GLU A 1 145 ? 18.420 -0.620 -17.651 1.00 88.81 145 GLU A N 1
ATOM 1149 C CA . GLU A 1 145 ? 19.167 -0.431 -18.897 1.00 88.81 145 GLU A CA 1
ATOM 1150 C C . GLU A 1 145 ? 20.229 0.672 -18.773 1.00 88.81 145 GLU A C 1
ATOM 1152 O O . GLU A 1 145 ? 21.350 0.496 -19.253 1.00 88.81 145 GLU A O 1
ATOM 1157 N N . GLU A 1 146 ? 19.914 1.782 -18.098 1.00 90.06 146 GLU A N 1
ATOM 1158 C CA . GLU A 1 146 ? 20.841 2.902 -17.894 1.00 90.06 146 GLU A CA 1
ATOM 1159 C C . GLU A 1 146 ? 22.022 2.532 -16.982 1.00 90.06 146 GLU A C 1
ATOM 1161 O O . GLU A 1 146 ? 23.162 2.920 -17.251 1.00 90.06 146 GLU A O 1
ATOM 1166 N N . PHE A 1 147 ? 21.773 1.754 -15.923 1.00 85.12 147 PHE A N 1
ATOM 1167 C CA . PHE A 1 147 ? 22.778 1.446 -14.897 1.00 85.12 147 PHE A CA 1
ATOM 1168 C C . PHE A 1 147 ? 23.394 0.040 -14.995 1.00 85.12 147 PHE A C 1
ATOM 1170 O O . PHE A 1 147 ? 24.284 -0.284 -14.206 1.00 85.12 147 PHE A O 1
ATOM 1177 N N . GLY A 1 148 ? 22.982 -0.782 -15.965 1.00 72.06 148 GLY A N 1
ATOM 1178 C CA . GLY A 1 148 ? 23.560 -2.106 -16.226 1.00 72.06 148 GLY A CA 1
ATOM 1179 C C . GLY A 1 148 ? 23.328 -3.128 -15.106 1.00 72.06 148 GLY A C 1
ATOM 1180 O O . GLY A 1 148 ? 24.243 -3.895 -14.791 1.00 72.06 148 GLY A O 1
ATOM 1181 N N . LEU A 1 149 ? 22.140 -3.099 -14.490 1.00 63.81 149 LEU A N 1
ATOM 1182 C CA . LEU A 1 149 ? 21.716 -3.993 -13.400 1.00 63.81 149 LEU A CA 1
ATOM 1183 C C . LEU A 1 149 ? 20.952 -5.225 -13.899 1.00 63.81 149 LEU A C 1
ATOM 1185 O O . LEU A 1 149 ? 20.192 -5.098 -14.883 1.00 63.81 149 LEU A O 1
#

Solvent-accessible surface area (backbone atoms only — not comparable to 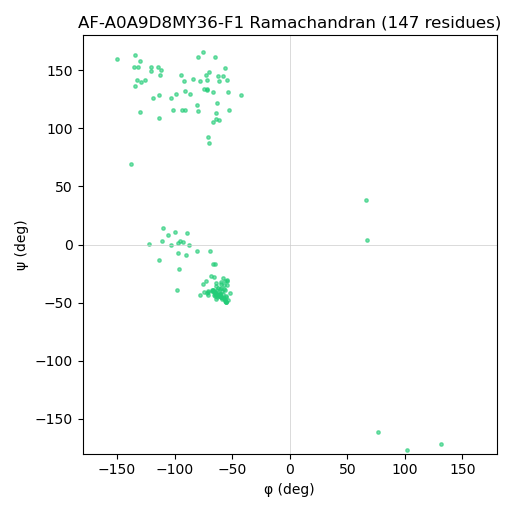full-atom values): 8719 Å² total; per-residue (Å²): 137,84,80,78,78,81,74,73,80,68,48,28,42,44,61,50,51,76,71,54,56,68,69,60,27,51,57,43,36,39,68,78,39,59,90,49,53,90,46,48,71,52,52,49,52,43,51,52,49,57,67,71,53,72,55,42,85,44,83,35,28,40,38,39,42,67,87,51,67,47,98,88,77,44,72,48,74,49,74,30,30,33,70,48,95,85,50,72,76,36,80,53,79,74,58,56,65,39,47,53,27,22,14,30,51,47,57,41,98,87,60,84,76,54,68,48,51,53,48,27,54,50,52,54,56,71,36,67,83,45,76,44,71,69,60,37,49,51,52,47,49,52,52,30,67,75,71,74,106